Protein AF-A0A959E9L7-F1 (afdb_monomer_lite)

Radius of gyration: 17.48 Å; chains: 1; bounding box: 39×30×53 Å

Secondary structure (DSSP, 8-state):
--HHHHHHHHT------TTS---EEEEEEETTEEEEEEEE-PPPP--SSHHHHHHHHHHH-HHHHHHHHSTTTS-TT-EEEEE---S-TT-----S-----EEE-

pLDDT: mean 82.42, std 17.78, range [35.0, 96.56]

Foldseek 3Di:
DCPVVVVVVVPPDDDDDPPDQDWDWDWDDDPNQIETETDDRDDDADDLDLVRRLVRCVVPPVVVVCVCDPPPNHHPRYKYWYADDASDPVPPDDPDSPRHYTNID

Sequence (105 aa):
MPTTYRHIQQQKTFSPPDHWLRIRTIDMHTGGEPLRVILDGFPPLRGNNVLEYRRYVREHYDHLRRALMHEPRGHADMYGCLLLPPNDADQKGGDGFTAAGCASF

Structure (mmCIF, N/CA/C/O backbone):
data_AF-A0A959E9L7-F1
#
_entry.id   AF-A0A959E9L7-F1
#
loop_
_atom_site.group_PDB
_atom_site.id
_atom_site.type_symbol
_atom_site.label_atom_id
_atom_site.label_alt_id
_atom_site.label_comp_id
_atom_site.label_asym_id
_atom_site.label_entity_id
_atom_site.label_seq_id
_atom_site.pdbx_PDB_ins_code
_atom_site.Cartn_x
_atom_site.Cartn_y
_atom_site.Cartn_z
_atom_site.occupancy
_atom_site.B_iso_or_equiv
_atom_site.auth_seq_id
_atom_site.auth_comp_id
_atom_site.auth_asym_id
_atom_site.auth_atom_id
_atom_site.pdbx_PDB_model_num
ATOM 1 N N . MET A 1 1 ? -17.169 -2.163 37.334 1.00 57.72 1 MET A N 1
ATOM 2 C CA . MET A 1 1 ? -17.244 -2.035 35.861 1.00 57.72 1 MET A CA 1
ATOM 3 C C . MET A 1 1 ? -16.050 -2.732 35.200 1.00 57.72 1 MET A C 1
ATOM 5 O O . MET A 1 1 ? -14.990 -2.121 35.165 1.00 57.72 1 MET A O 1
ATOM 9 N N . PRO A 1 2 ? -16.159 -3.997 34.732 1.00 55.66 2 PRO A N 1
ATOM 10 C CA . PRO A 1 2 ? -15.137 -4.521 33.812 1.00 55.66 2 PRO A CA 1
ATOM 11 C C . PRO A 1 2 ? -15.672 -5.458 32.702 1.00 55.66 2 PRO A C 1
ATOM 13 O O . PRO A 1 2 ? -14.958 -6.351 32.250 1.00 55.66 2 PRO A O 1
ATOM 16 N N . THR A 1 3 ? -16.924 -5.317 32.262 1.00 76.06 3 THR A N 1
ATOM 17 C CA . THR A 1 3 ? -17.522 -6.209 31.245 1.00 76.06 3 THR A CA 1
ATOM 18 C C . THR A 1 3 ? -17.137 -5.834 29.811 1.00 76.06 3 THR A C 1
ATOM 20 O O . THR A 1 3 ? -16.927 -6.723 28.988 1.00 76.06 3 THR A O 1
ATOM 23 N N . THR A 1 4 ? -16.968 -4.542 29.515 1.00 82.81 4 THR A N 1
ATOM 24 C CA . THR A 1 4 ? -16.662 -4.055 28.156 1.00 82.81 4 THR A CA 1
ATOM 25 C C . THR A 1 4 ? -15.235 -4.382 27.718 1.00 82.81 4 THR A C 1
ATOM 27 O O . THR A 1 4 ? -15.032 -4.877 26.616 1.00 82.81 4 THR A O 1
ATOM 30 N N . TYR A 1 5 ? -14.239 -4.179 28.590 1.00 82.38 5 TYR A N 1
ATOM 31 C CA . TYR A 1 5 ? -12.836 -4.467 28.263 1.00 82.38 5 TYR A CA 1
ATOM 32 C C . TYR A 1 5 ? -12.612 -5.952 27.938 1.00 82.38 5 TYR A C 1
ATOM 34 O O . TYR A 1 5 ? -11.950 -6.275 26.955 1.00 82.38 5 TYR A O 1
ATOM 42 N N . ARG A 1 6 ? -13.225 -6.859 28.715 1.00 81.62 6 ARG A N 1
ATOM 43 C CA . ARG A 1 6 ? -13.163 -8.306 28.455 1.00 81.62 6 ARG A CA 1
ATOM 44 C C . ARG A 1 6 ? -13.833 -8.686 27.134 1.00 81.62 6 ARG A C 1
ATOM 46 O O . ARG A 1 6 ? -13.263 -9.480 26.396 1.00 81.62 6 ARG A O 1
ATOM 53 N N . HIS A 1 7 ? -14.975 -8.082 26.805 1.00 80.00 7 HIS A N 1
ATOM 54 C CA . HIS A 1 7 ? -15.629 -8.288 25.510 1.00 80.00 7 HIS A CA 1
ATOM 55 C C . HIS A 1 7 ? -14.751 -7.844 24.335 1.00 80.00 7 HIS A C 1
ATOM 57 O O . HIS A 1 7 ? -14.568 -8.612 23.396 1.00 80.00 7 HIS A O 1
ATOM 63 N N . ILE A 1 8 ? -14.139 -6.657 24.415 1.00 84.06 8 ILE A N 1
ATOM 64 C CA . ILE A 1 8 ? -13.227 -6.162 23.371 1.00 84.06 8 ILE A CA 1
ATOM 65 C C . ILE A 1 8 ? -12.042 -7.115 23.202 1.00 84.06 8 ILE A C 1
ATOM 67 O O . ILE A 1 8 ? -11.662 -7.432 22.080 1.00 84.06 8 ILE A O 1
ATOM 71 N N . GLN A 1 9 ? -11.466 -7.606 24.306 1.00 79.69 9 GLN A N 1
ATOM 72 C CA . GLN A 1 9 ? -10.365 -8.567 24.247 1.00 79.69 9 GLN A CA 1
ATOM 73 C C . GLN A 1 9 ? -10.766 -9.902 23.606 1.00 79.69 9 GLN A C 1
ATOM 75 O O . GLN A 1 9 ? -9.975 -10.452 22.844 1.00 79.69 9 GLN A O 1
ATOM 80 N N . GLN A 1 10 ? -11.975 -10.398 23.879 1.00 79.06 10 GLN A N 1
ATOM 81 C CA . GLN A 1 10 ? -12.509 -11.629 23.282 1.00 79.06 10 GLN A CA 1
ATOM 82 C C . GLN A 1 10 ? -12.849 -11.465 21.793 1.00 79.06 10 GLN A C 1
ATOM 84 O O . GLN A 1 10 ? -12.780 -12.430 21.041 1.00 79.06 10 GLN A O 1
ATOM 89 N N . GLN A 1 11 ? -13.161 -10.245 21.353 1.00 77.19 11 GLN A N 1
ATOM 90 C CA . GLN A 1 11 ? -13.504 -9.917 19.965 1.00 77.19 11 GLN A CA 1
ATOM 91 C C . GLN A 1 11 ? -12.301 -9.473 19.114 1.00 77.19 11 GLN A C 1
ATOM 93 O O . GLN A 1 11 ? -12.481 -9.027 17.983 1.00 77.19 11 GLN A O 1
ATOM 98 N N . LYS A 1 12 ? -11.064 -9.600 19.617 1.00 76.88 12 LYS A N 1
ATOM 99 C CA . LYS A 1 12 ? -9.850 -9.212 18.872 1.00 76.88 12 LYS A CA 1
ATOM 100 C C . LYS A 1 12 ? -9.614 -10.036 17.607 1.00 76.88 12 LYS A C 1
ATOM 102 O O . LYS A 1 12 ? -8.928 -9.571 16.702 1.00 76.88 12 LYS A O 1
ATOM 107 N N . THR A 1 13 ? -10.151 -11.250 17.546 1.00 78.19 13 THR A N 1
ATOM 108 C CA . THR A 1 13 ? -9.926 -12.163 16.426 1.00 78.19 13 THR A CA 1
ATOM 109 C C . THR A 1 13 ? -11.136 -12.140 15.501 1.00 78.19 13 THR A C 1
ATOM 111 O O . THR A 1 13 ? -12.104 -12.868 15.698 1.00 78.19 13 THR A O 1
ATOM 114 N N . PHE A 1 14 ? -11.079 -11.280 14.486 1.00 84.50 14 PHE A N 1
ATOM 115 C CA . PHE A 1 14 ? -12.028 -11.279 13.378 1.00 84.50 14 PHE A CA 1
ATOM 116 C C . PHE A 1 14 ? -11.469 -12.118 12.227 1.00 84.50 14 PHE A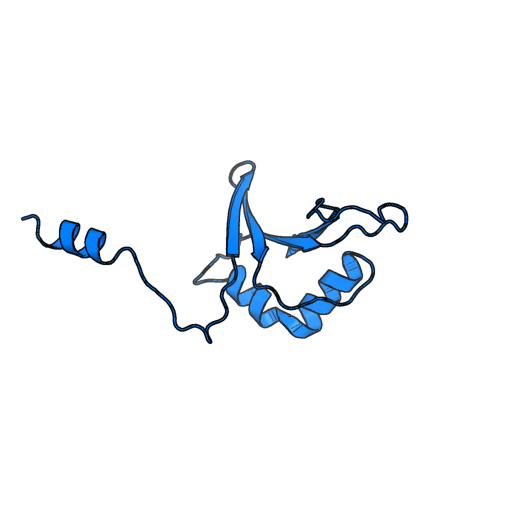 C 1
ATOM 118 O O . PHE A 1 14 ? -10.364 -11.858 11.750 1.00 84.50 14 PHE A O 1
ATOM 125 N N . SER A 1 15 ? -12.234 -13.111 11.774 1.00 88.25 15 SER A N 1
ATOM 126 C CA . SER A 1 15 ? -11.917 -13.866 10.562 1.00 88.25 15 SER A CA 1
ATOM 127 C C . SER A 1 15 ? -12.780 -13.339 9.415 1.00 88.25 15 SER A C 1
ATOM 129 O O . SER A 1 15 ? -13.985 -13.606 9.411 1.00 88.25 15 SER A O 1
ATOM 131 N N . PRO A 1 16 ? -12.217 -12.581 8.457 1.00 90.19 16 PRO A N 1
ATOM 132 C CA . PRO A 1 16 ? -12.974 -12.147 7.292 1.00 90.19 16 PRO A CA 1
ATOM 133 C C . PRO A 1 16 ? -13.337 -13.350 6.403 1.00 90.19 16 PRO A C 1
ATOM 135 O O . PRO A 1 16 ? -12.607 -14.344 6.400 1.00 90.19 16 PRO A O 1
ATOM 138 N N . PRO A 1 17 ? -14.423 -13.266 5.615 1.00 95.44 17 PRO A N 1
ATOM 139 C CA . PRO A 1 17 ? -14.726 -14.257 4.587 1.00 95.44 17 PRO A CA 1
ATOM 140 C C . PRO A 1 17 ? -13.581 -14.409 3.575 1.00 95.44 17 PRO A C 1
ATOM 142 O O . PRO A 1 17 ? -12.963 -13.421 3.180 1.00 95.44 17 PRO A O 1
ATOM 145 N N . ASP A 1 18 ? -13.347 -15.627 3.082 1.00 93.00 18 ASP A N 1
ATOM 146 C CA . ASP A 1 18 ? -12.203 -15.915 2.198 1.00 93.00 18 ASP A CA 1
ATOM 147 C C . ASP A 1 18 ? -12.249 -15.199 0.844 1.00 93.00 18 ASP A C 1
ATOM 149 O O . ASP A 1 18 ? -11.206 -14.946 0.245 1.00 93.00 18 ASP A O 1
ATOM 153 N N . HIS A 1 19 ? -13.443 -14.835 0.374 1.00 94.25 19 HIS A N 1
ATOM 154 C CA . HIS A 1 19 ? -13.634 -14.124 -0.891 1.00 94.25 19 HIS A CA 1
ATOM 155 C C . HIS A 1 19 ? -13.322 -12.619 -0.800 1.00 94.25 19 HIS A C 1
ATOM 157 O O . HIS A 1 19 ? -13.414 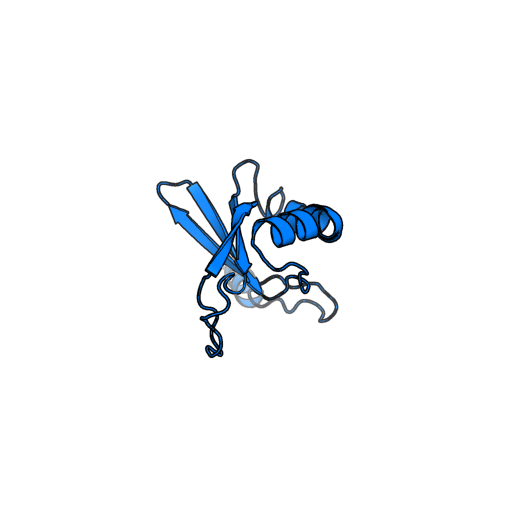-11.914 -1.805 1.00 94.25 19 HIS A O 1
ATOM 163 N N . TRP A 1 20 ? -12.995 -12.096 0.387 1.00 95.31 20 TRP A N 1
ATOM 164 C CA . TRP A 1 20 ? -12.597 -10.699 0.543 1.00 95.31 20 TRP A CA 1
ATOM 165 C C . TRP A 1 20 ? -11.145 -10.497 0.129 1.00 95.31 20 TRP A C 1
ATOM 167 O O . TRP A 1 20 ? -10.252 -11.253 0.514 1.00 95.31 20 TRP A O 1
ATOM 177 N N . LEU A 1 21 ? -10.898 -9.407 -0.598 1.00 94.62 21 LEU A N 1
ATOM 178 C CA . LEU A 1 21 ? -9.540 -8.989 -0.907 1.00 94.62 21 LEU A CA 1
ATOM 179 C C . LEU A 1 21 ? -8.804 -8.622 0.388 1.00 94.62 21 LEU A C 1
ATOM 181 O O . LEU A 1 21 ? -9.231 -7.737 1.133 1.00 94.62 21 LEU A O 1
ATOM 185 N N . ARG A 1 22 ? -7.677 -9.291 0.635 1.00 94.81 22 ARG A N 1
ATOM 186 C CA . ARG A 1 22 ? -6.806 -9.053 1.788 1.00 94.81 22 ARG A CA 1
ATOM 187 C C . ARG A 1 22 ? -5.469 -8.534 1.294 1.00 94.81 22 ARG A C 1
ATOM 189 O O . ARG A 1 22 ? -4.714 -9.292 0.704 1.00 94.81 22 ARG A O 1
ATOM 196 N N . ILE A 1 23 ? -5.186 -7.262 1.557 1.00 95.62 23 ILE A N 1
ATOM 197 C CA . ILE A 1 23 ? -3.883 -6.655 1.275 1.00 95.62 23 ILE A CA 1
ATOM 198 C C . ILE A 1 23 ? -3.119 -6.562 2.589 1.00 95.62 23 ILE A C 1
ATOM 200 O O . ILE A 1 23 ? -3.603 -5.966 3.552 1.00 95.62 23 ILE A O 1
ATOM 204 N N . ARG A 1 24 ? -1.936 -7.173 2.634 1.00 95.31 24 ARG A N 1
ATOM 205 C CA . ARG A 1 24 ? -1.048 -7.126 3.797 1.00 95.31 24 ARG A CA 1
ATOM 206 C C . ARG A 1 24 ? -0.065 -5.981 3.640 1.00 95.31 24 ARG A C 1
ATOM 208 O O . ARG A 1 24 ? 0.609 -5.890 2.614 1.00 95.31 24 ARG A O 1
ATOM 215 N N . THR A 1 25 ? 0.065 -5.160 4.675 1.00 96.25 25 THR A N 1
ATOM 216 C CA . THR A 1 25 ? 0.999 -4.035 4.682 1.00 96.25 25 THR A CA 1
ATOM 217 C C . THR A 1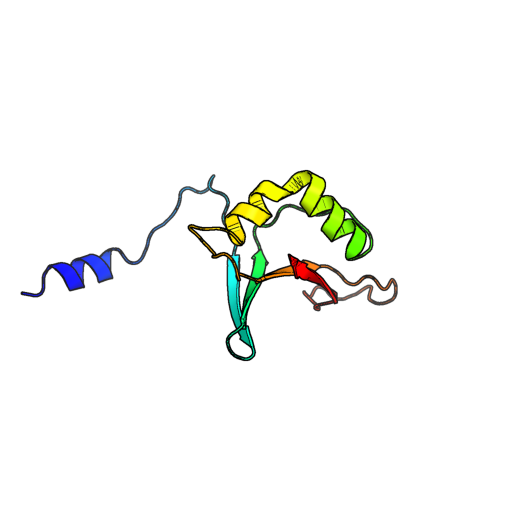 25 ? 1.810 -3.971 5.970 1.00 96.25 25 THR A C 1
ATOM 219 O O . THR A 1 25 ? 1.407 -4.516 6.999 1.00 96.25 25 THR A O 1
ATOM 222 N N . ILE A 1 26 ? 2.963 -3.310 5.897 1.00 96.25 26 ILE A N 1
ATOM 223 C CA . ILE A 1 26 ? 3.701 -2.798 7.053 1.00 96.25 26 ILE A CA 1
ATOM 224 C C . ILE A 1 26 ? 3.705 -1.280 6.933 1.00 96.25 26 ILE A C 1
ATOM 226 O O . ILE A 1 26 ? 4.174 -0.746 5.930 1.00 96.25 26 ILE A O 1
ATOM 230 N N . ASP A 1 27 ? 3.209 -0.604 7.961 1.00 95.31 27 ASP A N 1
ATOM 231 C CA . ASP A 1 27 ? 3.246 0.851 8.043 1.00 95.31 27 ASP A CA 1
ATOM 232 C C . ASP A 1 27 ? 4.448 1.270 8.900 1.00 95.31 27 ASP A C 1
ATOM 234 O O . ASP A 1 27 ? 4.707 0.700 9.962 1.00 95.31 27 ASP A O 1
ATOM 238 N N . MET A 1 28 ? 5.197 2.256 8.422 1.00 94.69 28 MET A N 1
ATOM 239 C CA . MET A 1 28 ? 6.346 2.847 9.103 1.00 94.69 28 MET A CA 1
ATOM 240 C C . MET A 1 28 ? 6.346 4.361 8.900 1.00 94.69 28 MET A C 1
ATOM 242 O O . MET A 1 28 ? 5.521 4.884 8.157 1.00 94.69 28 MET A O 1
ATOM 246 N N . HIS A 1 29 ? 7.267 5.075 9.542 1.00 95.50 29 HIS A N 1
ATOM 247 C CA . HIS A 1 29 ? 7.459 6.495 9.277 1.00 95.50 29 HIS A CA 1
ATOM 248 C C . HIS A 1 29 ? 8.941 6.850 9.219 1.00 95.50 29 HIS A C 1
ATOM 250 O O . HIS A 1 29 ? 9.769 6.220 9.877 1.00 95.50 29 HIS A O 1
ATOM 256 N N . THR A 1 30 ? 9.270 7.887 8.454 1.00 91.44 30 THR A N 1
ATOM 257 C CA . THR A 1 30 ? 10.606 8.496 8.444 1.00 91.44 30 THR A CA 1
ATOM 258 C C . THR A 1 30 ? 10.444 9.985 8.700 1.00 91.44 30 THR A C 1
ATOM 260 O O . THR A 1 30 ? 9.794 10.677 7.930 1.00 91.44 30 THR A O 1
ATOM 263 N N . GLY A 1 31 ? 10.953 10.487 9.826 1.00 94.31 31 GLY A N 1
ATOM 264 C CA . GLY A 1 31 ? 10.795 11.906 10.185 1.00 94.31 31 GLY A CA 1
ATOM 265 C C . GLY A 1 31 ? 9.357 12.348 10.499 1.00 94.31 31 GLY A C 1
ATOM 266 O O . GLY A 1 31 ? 9.119 13.537 10.643 1.00 94.31 31 GLY A O 1
ATOM 267 N N . GLY A 1 32 ? 8.414 11.409 10.623 1.00 93.06 32 GLY A N 1
ATOM 268 C CA . GLY A 1 32 ? 6.988 11.693 10.841 1.00 93.06 32 GLY A CA 1
ATOM 269 C C . GLY A 1 32 ? 6.141 11.467 9.589 1.00 93.06 32 GLY A C 1
ATOM 270 O O . GLY A 1 32 ? 4.940 11.259 9.712 1.00 93.06 32 GLY A O 1
ATOM 271 N N . GLU A 1 33 ? 6.779 11.385 8.419 1.00 92.56 33 GLU A N 1
ATOM 272 C CA . GLU A 1 33 ? 6.115 11.052 7.160 1.00 92.56 33 GLU A CA 1
ATOM 273 C C . GLU A 1 33 ? 5.763 9.560 7.117 1.00 92.56 33 GLU A C 1
ATOM 275 O O . GLU A 1 33 ? 6.667 8.727 7.282 1.00 92.56 33 GLU A O 1
ATOM 280 N N . PRO A 1 34 ? 4.485 9.193 6.919 1.00 95.19 34 PRO A N 1
ATOM 281 C CA . PRO A 1 34 ? 4.047 7.806 6.907 1.00 95.19 34 PRO A CA 1
ATOM 282 C C . PRO A 1 34 ? 4.411 7.113 5.592 1.00 95.19 34 PRO A C 1
ATOM 284 O O . PRO A 1 34 ? 4.318 7.684 4.510 1.00 95.19 34 PRO A O 1
ATOM 287 N N . LEU A 1 35 ? 4.760 5.834 5.681 1.00 94.81 35 LEU A N 1
ATOM 288 C CA . LEU A 1 35 ? 5.033 4.956 4.553 1.00 94.81 35 LEU A CA 1
ATOM 289 C C . LEU A 1 35 ? 4.352 3.608 4.775 1.00 94.81 35 LEU A C 1
ATOM 291 O O . LEU A 1 35 ? 4.688 2.874 5.704 1.00 94.81 35 LEU A O 1
ATOM 295 N N . ARG A 1 36 ? 3.442 3.253 3.875 1.00 95.56 36 ARG A N 1
ATOM 296 C CA . ARG A 1 36 ? 2.765 1.959 3.826 1.00 95.56 36 ARG A CA 1
ATOM 297 C C . ARG A 1 36 ? 3.418 1.058 2.787 1.00 95.56 36 ARG A C 1
ATOM 299 O O . ARG A 1 36 ? 3.253 1.262 1.585 1.00 95.56 36 ARG A O 1
ATOM 306 N N . VAL A 1 37 ? 4.126 0.031 3.241 1.00 95.31 37 VAL A N 1
ATOM 307 C CA . VAL A 1 37 ? 4.758 -0.979 2.383 1.00 95.31 37 VAL A CA 1
ATOM 308 C C . VAL A 1 37 ? 3.793 -2.136 2.155 1.00 95.31 37 VAL A C 1
ATOM 310 O O . VAL A 1 37 ? 3.383 -2.806 3.100 1.00 95.31 37 VAL A O 1
ATOM 313 N N . ILE A 1 38 ? 3.431 -2.382 0.899 1.00 94.19 38 ILE A N 1
ATOM 314 C CA . ILE A 1 38 ? 2.528 -3.458 0.486 1.00 94.19 38 ILE A CA 1
ATOM 315 C C . ILE A 1 38 ? 3.341 -4.737 0.293 1.00 94.19 38 ILE A C 1
ATOM 317 O O . ILE A 1 38 ? 4.239 -4.787 -0.547 1.00 94.19 38 ILE A O 1
ATOM 321 N N . LEU A 1 39 ? 3.013 -5.765 1.076 1.00 91.69 39 LEU A N 1
ATOM 322 C CA . LEU A 1 39 ? 3.726 -7.041 1.086 1.00 91.69 39 LEU A CA 1
ATOM 323 C C . LEU A 1 39 ? 3.063 -8.104 0.212 1.00 91.69 39 LEU A C 1
ATOM 325 O O . LEU A 1 39 ? 3.756 -8.886 -0.427 1.00 91.69 39 LEU A O 1
ATOM 329 N N . ASP A 1 40 ? 1.732 -8.180 0.255 1.00 91.69 40 ASP A N 1
ATOM 330 C CA . ASP A 1 40 ? 0.963 -9.256 -0.374 1.00 91.69 40 ASP A CA 1
ATOM 331 C C . ASP A 1 40 ? -0.493 -8.825 -0.617 1.00 91.69 40 ASP A C 1
ATOM 333 O O . ASP A 1 40 ? -0.977 -7.856 -0.019 1.00 91.69 40 ASP A O 1
ATOM 337 N N . GLY A 1 41 ? -1.195 -9.552 -1.486 1.00 92.56 41 GLY A N 1
ATOM 338 C CA . GLY A 1 41 ? -2.599 -9.337 -1.829 1.00 92.56 41 GLY A CA 1
ATOM 339 C C . GLY A 1 41 ? -2.835 -8.340 -2.959 1.00 92.56 41 GLY A C 1
ATOM 340 O O . GLY A 1 41 ? -3.982 -8.111 -3.343 1.00 92.56 41 GLY A O 1
ATOM 341 N N . PHE A 1 42 ? -1.774 -7.744 -3.507 1.00 92.62 42 PHE A N 1
ATOM 342 C CA . PHE A 1 42 ? -1.880 -6.918 -4.704 1.00 92.62 42 PHE A CA 1
ATOM 343 C C . PHE A 1 42 ? -1.939 -7.814 -5.956 1.00 92.62 42 PHE A C 1
ATOM 345 O O . PHE A 1 42 ? -1.191 -8.791 -6.030 1.00 92.62 42 PHE A O 1
ATOM 352 N N . PRO A 1 43 ? -2.800 -7.521 -6.948 1.00 92.12 43 PRO A N 1
ATOM 353 C CA . PRO A 1 43 ? -2.868 -8.318 -8.168 1.00 92.12 43 PRO A CA 1
ATOM 354 C C . PRO A 1 43 ? -1.540 -8.344 -8.945 1.00 92.12 43 PRO A C 1
ATOM 356 O O . PRO A 1 43 ? -0.784 -7.369 -8.888 1.00 92.12 43 PRO A O 1
ATOM 359 N N . PRO A 1 44 ? -1.280 -9.399 -9.743 1.00 89.38 44 PRO A N 1
ATOM 360 C CA . PRO A 1 44 ? -0.096 -9.469 -10.589 1.00 89.38 44 PRO A CA 1
ATOM 361 C C . PRO A 1 44 ? 0.014 -8.262 -11.523 1.00 89.38 44 PRO A C 1
ATOM 363 O O . PRO A 1 44 ? -0.952 -7.873 -12.195 1.00 89.38 44 PRO A O 1
ATOM 366 N N . LEU A 1 45 ? 1.211 -7.687 -11.579 1.00 88.19 45 LEU A N 1
ATOM 367 C CA . LEU A 1 45 ? 1.509 -6.528 -12.407 1.00 88.19 45 LEU A CA 1
ATOM 368 C C . LEU A 1 45 ? 2.241 -6.922 -13.683 1.00 88.19 45 LEU A C 1
ATOM 370 O O . LEU A 1 45 ? 2.972 -7.910 -13.723 1.00 88.19 45 LEU A O 1
ATOM 374 N N . ARG A 1 46 ? 2.056 -6.116 -14.729 1.00 87.88 46 ARG A N 1
ATOM 375 C CA . ARG A 1 46 ? 2.754 -6.260 -16.008 1.00 87.88 46 ARG A CA 1
ATOM 376 C C . ARG A 1 46 ? 3.663 -5.060 -16.231 1.00 87.88 46 ARG A C 1
ATOM 378 O O . ARG A 1 46 ? 3.264 -3.928 -15.970 1.00 87.88 46 ARG A O 1
ATOM 385 N N . GLY A 1 47 ? 4.867 -5.334 -16.710 1.00 85.06 47 GLY A N 1
ATOM 386 C CA . GLY A 1 47 ? 5.912 -4.346 -16.941 1.00 85.06 47 GLY A CA 1
ATOM 387 C C . GLY A 1 47 ? 7.289 -4.973 -16.766 1.00 85.06 47 GLY A C 1
ATOM 388 O O . GLY A 1 47 ? 7.407 -6.054 -16.192 1.00 85.06 47 GLY A O 1
ATOM 389 N N . ASN A 1 48 ? 8.306 -4.291 -17.273 1.00 84.44 48 ASN A N 1
ATOM 390 C CA . ASN A 1 48 ? 9.715 -4.672 -17.163 1.00 84.44 48 ASN A CA 1
ATOM 391 C C . ASN A 1 48 ? 10.514 -3.676 -16.316 1.00 84.44 48 ASN A C 1
ATOM 393 O O . ASN A 1 48 ? 11.700 -3.868 -16.071 1.00 84.44 48 ASN A O 1
ATOM 397 N N . ASN A 1 49 ? 9.882 -2.572 -15.917 1.00 84.06 49 ASN A N 1
ATOM 398 C CA . ASN A 1 49 ? 10.491 -1.562 -15.073 1.00 84.06 49 ASN A CA 1
ATOM 399 C C . ASN A 1 49 ? 9.454 -0.871 -14.181 1.00 84.06 49 ASN A C 1
ATOM 401 O O . ASN A 1 49 ? 8.249 -0.896 -14.440 1.00 84.06 49 ASN A O 1
ATOM 405 N N . VAL A 1 50 ? 9.943 -0.193 -13.141 1.00 85.19 50 VAL A N 1
ATOM 406 C CA . VAL A 1 50 ? 9.125 0.557 -12.173 1.00 85.19 50 VAL A CA 1
ATOM 407 C C . VAL A 1 50 ? 8.139 1.527 -12.837 1.00 85.19 50 VAL A C 1
ATOM 409 O O . VAL A 1 50 ? 7.010 1.648 -12.367 1.00 85.19 50 VAL A O 1
ATOM 412 N N . LEU A 1 51 ? 8.515 2.217 -13.921 1.00 87.00 51 LEU A N 1
ATOM 413 C CA . LEU A 1 51 ? 7.618 3.172 -14.586 1.00 87.00 51 LEU A CA 1
ATOM 414 C C . LEU A 1 51 ? 6.445 2.464 -15.275 1.00 87.00 51 LEU A C 1
ATOM 416 O O . LEU A 1 51 ? 5.305 2.915 -15.146 1.00 87.00 51 LEU A O 1
ATOM 420 N N . GLU A 1 52 ? 6.704 1.339 -15.945 1.00 89.06 52 GLU A N 1
ATOM 421 C CA . GLU A 1 52 ? 5.666 0.497 -16.549 1.00 89.06 52 GLU A CA 1
ATOM 422 C C . GLU A 1 52 ? 4.721 -0.068 -15.490 1.00 89.06 52 GLU A C 1
ATOM 424 O O . GLU A 1 52 ? 3.506 0.041 -15.640 1.00 89.06 52 GLU A O 1
ATOM 429 N N . TYR A 1 53 ? 5.255 -0.566 -14.372 1.00 88.75 53 TYR A N 1
ATOM 430 C CA . TYR A 1 53 ? 4.433 -1.042 -13.260 1.00 88.75 53 TYR A CA 1
ATOM 431 C C . TYR A 1 53 ? 3.566 0.070 -12.657 1.00 88.75 53 TYR A C 1
ATOM 433 O O . TYR A 1 53 ? 2.370 -0.130 -12.437 1.00 88.75 53 TYR A O 1
ATOM 441 N N . ARG A 1 54 ? 4.127 1.269 -12.440 1.00 89.56 54 ARG A N 1
ATOM 442 C CA . ARG A 1 54 ? 3.370 2.435 -11.945 1.00 89.56 54 ARG A CA 1
ATOM 443 C C . ARG A 1 54 ? 2.238 2.814 -12.893 1.00 89.56 54 ARG A C 1
ATOM 445 O O . ARG A 1 54 ? 1.128 3.097 -12.437 1.00 89.56 54 ARG A O 1
ATOM 452 N N . ARG A 1 55 ? 2.507 2.807 -14.200 1.00 91.25 55 ARG A N 1
ATOM 453 C CA . ARG A 1 55 ? 1.502 3.077 -15.231 1.00 91.25 55 ARG A CA 1
ATOM 454 C C . ARG A 1 55 ? 0.411 2.007 -15.230 1.00 91.25 55 ARG A C 1
ATOM 456 O O . ARG A 1 55 ? -0.762 2.358 -15.170 1.00 91.25 55 ARG A O 1
ATOM 463 N N . TYR A 1 56 ? 0.791 0.732 -15.192 1.00 92.62 56 TYR A N 1
ATOM 464 C CA . TYR A 1 56 ? -0.140 -0.395 -15.164 1.00 92.62 56 TYR A CA 1
ATOM 465 C C . TYR A 1 56 ? -1.062 -0.346 -13.938 1.00 92.62 56 TYR A C 1
ATOM 467 O O . TYR A 1 56 ? -2.274 -0.520 -14.059 1.00 92.62 56 TYR A O 1
ATOM 475 N N . VAL A 1 57 ? -0.525 -0.025 -12.755 1.00 93.31 57 VAL A N 1
ATOM 476 C CA . VAL A 1 57 ? -1.349 0.161 -11.550 1.00 93.31 57 VAL A CA 1
ATOM 477 C C . VAL A 1 57 ? -2.327 1.319 -11.717 1.00 93.31 57 VAL A C 1
ATOM 479 O O . VAL A 1 57 ? -3.496 1.167 -11.378 1.00 93.31 57 VAL A O 1
ATOM 482 N N . ARG A 1 58 ? -1.890 2.457 -12.264 1.00 91.62 58 ARG A N 1
ATOM 483 C CA . ARG A 1 58 ? -2.779 3.603 -12.501 1.00 91.62 58 ARG A CA 1
ATOM 484 C C . ARG A 1 58 ? -3.889 3.283 -13.509 1.00 91.62 58 ARG A C 1
ATOM 486 O O . ARG A 1 58 ? -5.010 3.740 -13.332 1.00 91.62 58 ARG A O 1
ATOM 493 N N . GLU A 1 59 ? -3.591 2.518 -14.551 1.00 95.75 59 GLU A N 1
ATOM 494 C CA . GLU A 1 59 ? -4.559 2.200 -15.607 1.00 95.75 59 GLU A CA 1
ATOM 495 C C . GLU A 1 59 ? -5.548 1.097 -15.189 1.00 95.75 59 GLU A C 1
ATOM 497 O O . GLU A 1 59 ? -6.725 1.173 -15.536 1.00 95.75 59 GLU A O 1
ATOM 502 N N . HIS A 1 60 ? -5.110 0.104 -14.405 1.00 96.00 60 HIS A N 1
ATOM 503 C CA . HIS A 1 60 ? -5.916 -1.091 -14.106 1.00 96.00 60 HIS A CA 1
ATOM 504 C C . HIS A 1 60 ? -6.348 -1.231 -12.640 1.00 96.00 60 HIS A C 1
ATOM 506 O O . HIS A 1 60 ? -7.404 -1.798 -12.354 1.00 96.00 60 HIS A O 1
ATOM 512 N N . TYR A 1 61 ? -5.565 -0.708 -11.695 1.00 95.56 61 TYR A N 1
ATOM 513 C CA . TYR A 1 61 ? -5.744 -0.939 -10.255 1.00 95.56 61 TYR A CA 1
ATOM 514 C C . TYR A 1 61 ? -5.773 0.350 -9.426 1.00 95.56 61 TYR A C 1
ATOM 516 O O . TYR A 1 61 ? -5.537 0.325 -8.216 1.00 95.56 61 TYR A O 1
ATOM 524 N N . ASP A 1 62 ? -6.121 1.486 -10.035 1.00 94.75 62 ASP A N 1
ATOM 525 C CA . ASP A 1 62 ? -6.192 2.765 -9.320 1.00 94.75 62 ASP A CA 1
ATOM 526 C C . ASP A 1 62 ? -7.219 2.744 -8.176 1.00 94.75 62 ASP A C 1
ATOM 528 O O . ASP A 1 62 ? -7.040 3.409 -7.160 1.00 94.75 62 ASP A O 1
ATOM 532 N N . HIS A 1 63 ? -8.262 1.919 -8.282 1.00 95.88 63 HIS A N 1
ATOM 533 C CA . HIS A 1 63 ? -9.209 1.702 -7.189 1.00 95.88 63 HIS A CA 1
ATOM 534 C C . HIS A 1 63 ? -8.542 1.105 -5.935 1.00 95.88 63 HIS A C 1
ATOM 536 O O . HIS A 1 63 ? -8.886 1.510 -4.826 1.00 95.88 63 HIS A O 1
ATOM 542 N N . LEU A 1 64 ? -7.561 0.205 -6.089 1.00 95.44 64 LEU A N 1
ATOM 543 C CA . LEU A 1 64 ? -6.795 -0.343 -4.964 1.00 95.44 64 LEU A CA 1
ATOM 544 C C . LEU A 1 64 ? -5.841 0.698 -4.390 1.00 95.44 64 LEU A C 1
ATOM 546 O O . LEU A 1 64 ? -5.773 0.855 -3.174 1.00 95.44 64 LEU A O 1
ATOM 550 N N . ARG A 1 65 ? -5.162 1.459 -5.258 1.00 94.38 65 ARG A N 1
ATOM 551 C CA . ARG A 1 65 ? -4.311 2.579 -4.837 1.00 94.38 65 ARG A CA 1
ATOM 552 C C . ARG A 1 65 ? -5.108 3.568 -3.983 1.00 94.38 65 ARG A C 1
ATOM 554 O O . ARG A 1 65 ? -4.714 3.866 -2.861 1.00 94.38 65 ARG A O 1
ATOM 561 N N . ARG A 1 66 ? -6.271 4.015 -4.468 1.00 94.50 66 ARG A N 1
ATOM 562 C CA . ARG A 1 66 ? -7.170 4.913 -3.726 1.00 94.50 66 ARG A CA 1
ATOM 563 C C . ARG A 1 66 ? -7.652 4.294 -2.418 1.00 94.50 66 ARG A C 1
ATOM 565 O O . ARG A 1 66 ? -7.617 4.969 -1.401 1.00 94.50 66 ARG A O 1
ATOM 572 N N . ALA A 1 67 ? -8.046 3.021 -2.420 1.00 96.12 67 ALA A N 1
ATOM 573 C CA . ALA A 1 67 ? -8.515 2.343 -1.211 1.00 96.12 67 ALA A CA 1
ATOM 574 C C . ALA A 1 67 ? -7.436 2.191 -0.125 1.00 96.12 67 ALA A C 1
ATOM 576 O O . ALA A 1 67 ? -7.788 2.067 1.049 1.00 96.12 67 ALA A O 1
ATOM 577 N N . LEU A 1 68 ? -6.154 2.163 -0.507 1.00 95.12 68 LEU A N 1
ATOM 578 C CA . LEU A 1 68 ? -5.018 2.070 0.412 1.00 95.12 68 LEU A CA 1
ATOM 579 C C . LEU A 1 68 ? -4.518 3.437 0.889 1.00 95.12 68 LEU A C 1
ATOM 581 O O . LEU A 1 68 ? -4.040 3.523 2.020 1.00 95.12 68 LEU A O 1
ATOM 585 N N . MET A 1 69 ? -4.594 4.464 0.037 1.00 94.94 69 MET A N 1
ATOM 586 C CA . MET A 1 69 ? -4.049 5.800 0.311 1.00 94.94 69 MET A CA 1
ATOM 587 C C . MET A 1 69 ? -5.084 6.748 0.915 1.00 94.94 69 MET A C 1
ATOM 589 O O . MET A 1 69 ? -4.771 7.493 1.833 1.00 94.94 69 MET A O 1
ATOM 593 N N . HIS A 1 70 ? -6.324 6.727 0.432 1.00 96.00 70 HIS A N 1
ATOM 594 C CA . HIS A 1 70 ? -7.359 7.635 0.911 1.00 96.00 70 HIS A CA 1
ATOM 595 C C . HIS A 1 70 ? -8.069 7.103 2.155 1.00 96.00 70 HIS A C 1
ATOM 597 O O . HIS A 1 70 ? -8.005 5.920 2.513 1.00 96.00 70 HIS A O 1
ATOM 603 N N . GLU A 1 71 ? -8.790 8.005 2.807 1.00 96.44 71 GLU A N 1
ATOM 604 C CA . GLU A 1 71 ? -9.733 7.645 3.855 1.00 96.44 71 GLU A CA 1
ATOM 605 C C . GLU A 1 71 ? -10.742 6.599 3.338 1.00 96.44 71 GLU A C 1
ATOM 607 O O . GLU A 1 71 ? -11.131 6.626 2.165 1.00 96.44 71 GLU A O 1
ATOM 612 N N . PRO A 1 72 ? -11.160 5.636 4.181 1.00 96.56 72 PRO A N 1
ATOM 613 C CA . PRO A 1 72 ? -10.940 5.559 5.632 1.00 96.56 72 PRO A CA 1
ATOM 614 C C . PRO A 1 72 ? -9.678 4.786 6.066 1.00 96.56 72 PRO A C 1
ATOM 616 O O . PRO A 1 72 ? -9.464 4.607 7.261 1.00 96.56 72 PRO A O 1
ATOM 619 N N . ARG A 1 73 ? -8.876 4.250 5.133 1.00 95.94 73 ARG A N 1
ATOM 620 C CA . ARG A 1 73 ? -7.714 3.393 5.471 1.00 95.94 73 ARG A CA 1
ATOM 621 C C . ARG A 1 73 ? -6.380 4.133 5.469 1.00 95.94 73 ARG A C 1
ATOM 623 O O . ARG A 1 73 ? -5.421 3.641 6.066 1.00 95.94 73 ARG A O 1
ATOM 630 N N . GLY A 1 74 ? -6.301 5.251 4.762 1.00 94.69 74 GLY A N 1
ATOM 631 C CA . GLY A 1 74 ? -5.196 6.200 4.810 1.00 94.69 74 GLY A CA 1
ATOM 632 C C . GLY A 1 74 ? -5.708 7.606 5.106 1.00 94.69 74 GLY A C 1
ATOM 633 O O . GLY A 1 74 ? -6.717 7.764 5.791 1.00 94.69 74 GLY A O 1
ATOM 634 N N . HIS A 1 75 ? -5.006 8.610 4.598 1.00 95.06 75 HIS A N 1
ATOM 635 C CA . HIS A 1 75 ? -5.313 10.033 4.744 1.00 95.06 75 HIS A CA 1
ATOM 636 C C . HIS A 1 75 ? -4.633 10.815 3.610 1.00 95.06 75 HIS A C 1
ATOM 638 O O . HIS A 1 75 ? -3.926 10.228 2.790 1.00 95.06 75 HIS A O 1
ATOM 644 N N . ALA A 1 76 ? -4.857 12.130 3.539 1.00 92.38 76 ALA A N 1
ATOM 645 C CA . ALA A 1 76 ? -4.341 12.978 2.459 1.00 92.38 76 ALA A CA 1
ATOM 646 C C . ALA A 1 76 ? -2.819 12.848 2.237 1.00 92.38 76 ALA A C 1
ATOM 648 O O . ALA A 1 76 ? -2.382 12.825 1.090 1.00 92.38 76 ALA A O 1
ATOM 649 N N . ASP A 1 77 ? -2.055 12.678 3.318 1.00 92.12 77 ASP A N 1
ATOM 650 C CA . ASP A 1 77 ? -0.587 12.578 3.308 1.00 92.12 77 ASP A CA 1
ATOM 651 C C . ASP A 1 77 ? -0.063 11.130 3.409 1.00 92.12 77 ASP A C 1
ATOM 653 O O . ASP A 1 7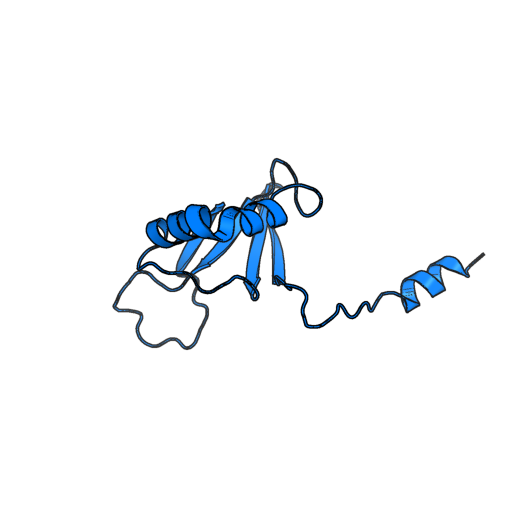7 ? 1.102 10.904 3.727 1.00 92.12 77 ASP A O 1
ATOM 657 N N . MET A 1 78 ? -0.911 10.118 3.191 1.00 92.25 78 MET A N 1
ATOM 658 C CA . MET A 1 78 ? -0.473 8.717 3.212 1.00 92.25 78 MET A CA 1
ATOM 659 C C . MET A 1 78 ? 0.395 8.409 1.989 1.00 92.25 78 MET A C 1
ATOM 661 O O . MET A 1 78 ? -0.033 8.631 0.857 1.00 92.25 78 MET A O 1
ATOM 665 N N . TYR A 1 79 ? 1.563 7.806 2.214 1.00 93.00 79 TYR A N 1
ATOM 666 C CA . TYR A 1 79 ? 2.464 7.379 1.147 1.00 93.00 79 TYR A CA 1
ATOM 667 C C . TYR A 1 79 ? 2.490 5.857 1.001 1.00 93.00 79 TYR A C 1
ATOM 669 O O . TYR A 1 79 ? 2.547 5.124 1.991 1.00 93.00 79 TYR A O 1
ATOM 677 N N . GLY A 1 80 ? 2.478 5.361 -0.237 1.00 92.56 80 GLY A N 1
ATOM 678 C CA . GLY A 1 80 ? 2.456 3.927 -0.531 1.00 92.56 80 GLY A CA 1
ATOM 679 C C . GLY A 1 80 ? 3.719 3.448 -1.228 1.00 92.56 80 GLY A C 1
ATOM 680 O O . GLY A 1 80 ? 4.225 4.120 -2.121 1.00 92.56 80 GLY A O 1
ATOM 681 N N . CYS A 1 81 ? 4.187 2.252 -0.876 1.00 93.25 81 CYS A N 1
ATOM 682 C CA . CYS A 1 81 ? 5.250 1.552 -1.586 1.00 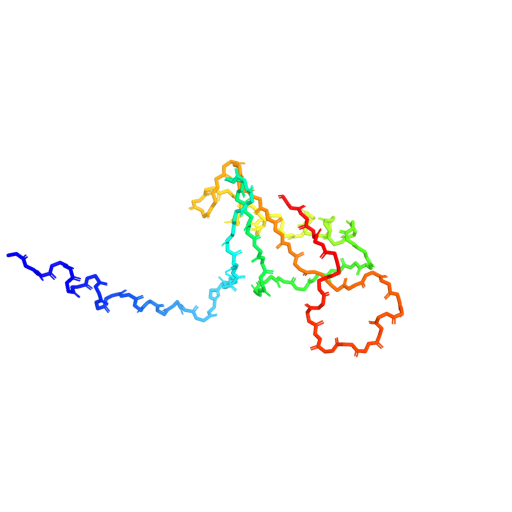93.25 81 CYS A CA 1
ATOM 683 C C . CYS A 1 81 ? 4.820 0.135 -1.951 1.00 93.25 81 CYS A C 1
ATOM 685 O O . CYS A 1 81 ? 4.507 -0.672 -1.076 1.00 93.25 81 CYS A O 1
ATOM 687 N N . LEU A 1 82 ? 4.842 -0.179 -3.245 1.00 91.00 82 LEU A N 1
ATOM 688 C CA . LEU A 1 82 ? 4.667 -1.543 -3.731 1.00 91.00 82 LEU A CA 1
ATOM 689 C C . LEU A 1 82 ? 6.019 -2.147 -4.100 1.00 91.00 82 LEU A C 1
ATOM 691 O O . LEU A 1 82 ? 6.761 -1.560 -4.891 1.00 91.00 82 LEU A O 1
ATOM 695 N N . LEU A 1 83 ? 6.308 -3.313 -3.521 1.00 88.25 83 LEU A N 1
ATOM 696 C CA . LEU A 1 83 ? 7.519 -4.079 -3.794 1.00 88.25 83 LEU A CA 1
ATOM 697 C C . LEU A 1 83 ? 7.431 -4.718 -5.183 1.00 88.25 83 LEU A C 1
ATOM 699 O O . LEU A 1 83 ? 6.436 -5.363 -5.515 1.00 88.25 83 LEU A O 1
ATOM 703 N N . LEU A 1 84 ? 8.473 -4.524 -5.987 1.00 85.12 84 LEU A N 1
ATOM 704 C CA . LEU A 1 84 ? 8.570 -5.016 -7.358 1.00 85.12 84 LEU A CA 1
ATOM 705 C C . LEU A 1 84 ? 9.842 -5.858 -7.537 1.00 85.12 84 LEU A C 1
ATOM 707 O O . LEU A 1 84 ? 10.778 -5.730 -6.741 1.00 85.12 84 LEU A O 1
ATOM 711 N N . PRO A 1 85 ? 9.869 -6.745 -8.548 1.00 81.12 85 PRO A N 1
ATOM 712 C CA . PRO A 1 85 ? 11.084 -7.458 -8.913 1.00 81.12 85 PRO A CA 1
ATOM 713 C C . PRO A 1 85 ? 12.131 -6.506 -9.521 1.00 81.12 85 PRO A C 1
ATOM 715 O O . PRO A 1 85 ? 11.755 -5.493 -10.119 1.00 81.12 85 PRO A O 1
ATOM 718 N N . PRO A 1 86 ? 13.427 -6.859 -9.438 1.00 76.50 86 PRO A N 1
ATOM 719 C CA . PRO A 1 86 ? 14.508 -6.065 -10.014 1.00 76.50 86 PRO A CA 1
ATOM 720 C C . PRO A 1 86 ? 14.361 -5.816 -11.506 1.00 76.50 86 PRO A C 1
ATOM 722 O O . PRO A 1 86 ? 13.994 -6.711 -12.262 1.00 76.50 86 PRO A O 1
ATOM 725 N N . ASN A 1 87 ? 14.723 -4.601 -11.928 1.00 68.19 87 ASN A N 1
ATOM 726 C CA . ASN A 1 87 ? 14.764 -4.220 -13.340 1.00 68.19 87 ASN A CA 1
ATOM 727 C C . ASN A 1 87 ? 15.982 -4.810 -14.081 1.00 68.19 87 ASN A C 1
ATOM 729 O O . ASN A 1 87 ? 15.971 -4.853 -15.310 1.00 68.19 87 ASN A O 1
ATOM 733 N N . ASP A 1 88 ? 17.035 -5.228 -13.369 1.00 63.16 88 ASP A N 1
ATOM 734 C CA . ASP A 1 88 ? 18.294 -5.649 -13.989 1.00 63.16 88 ASP A CA 1
ATOM 735 C C . ASP A 1 88 ? 18.299 -7.146 -14.320 1.00 63.16 88 ASP A C 1
ATOM 737 O O . ASP A 1 88 ? 18.074 -8.005 -13.464 1.00 63.16 88 ASP A O 1
ATOM 741 N N . ALA A 1 89 ? 18.616 -7.459 -15.580 1.00 55.53 89 ALA A N 1
ATOM 742 C CA . ALA A 1 89 ? 18.617 -8.815 -16.129 1.00 55.53 89 ALA A CA 1
ATOM 743 C C . ALA A 1 89 ? 19.658 -9.765 -15.496 1.00 55.53 89 ALA A C 1
ATOM 745 O O . ALA A 1 89 ? 19.545 -10.975 -15.692 1.00 55.53 89 ALA A O 1
ATOM 746 N N . ASP A 1 90 ? 20.627 -9.241 -14.736 1.00 50.34 90 ASP A N 1
ATOM 747 C CA . ASP A 1 90 ? 21.685 -10.018 -14.070 1.00 50.34 90 ASP A CA 1
ATOM 748 C C . ASP A 1 90 ? 21.318 -10.497 -12.656 1.00 50.34 90 ASP A C 1
ATOM 750 O O . ASP A 1 90 ? 22.002 -11.355 -12.100 1.00 50.34 90 ASP A O 1
ATOM 754 N N . GLN A 1 91 ? 20.197 -10.049 -12.077 1.00 50.12 91 GLN A N 1
ATOM 755 C CA . GLN A 1 91 ? 19.648 -10.653 -10.854 1.00 50.12 91 GLN A CA 1
ATOM 756 C C . GLN A 1 91 ? 18.687 -11.803 -11.191 1.00 50.12 91 GLN A C 1
ATOM 758 O O . GLN A 1 91 ? 17.554 -11.874 -10.716 1.00 50.12 91 GLN A O 1
ATOM 763 N N . LYS A 1 92 ? 19.143 -12.744 -12.027 1.00 42.31 92 LYS A N 1
ATOM 764 C CA . LYS A 1 92 ? 18.476 -14.040 -12.203 1.00 42.31 92 LYS A CA 1
ATOM 765 C C . LYS A 1 92 ? 19.027 -15.040 -11.196 1.00 42.31 92 LYS A C 1
ATOM 767 O O . LYS A 1 92 ? 20.047 -15.670 -11.450 1.00 42.31 92 LYS A O 1
ATOM 772 N N . GLY A 1 93 ? 18.331 -15.211 -10.075 1.00 37.97 93 GLY A N 1
ATOM 773 C CA . GLY A 1 93 ? 18.594 -16.345 -9.181 1.00 37.97 93 GLY A CA 1
ATOM 774 C C . GLY A 1 93 ? 18.314 -16.137 -7.699 1.00 37.97 93 GLY A C 1
ATOM 775 O O . GLY A 1 93 ? 18.981 -16.764 -6.884 1.00 37.97 93 GLY A O 1
ATOM 776 N N . GLY A 1 94 ? 17.382 -15.262 -7.323 1.00 35.91 94 GLY A N 1
ATOM 777 C CA . GLY A 1 94 ? 16.977 -15.121 -5.928 1.00 35.91 94 GLY A CA 1
ATOM 778 C C . GLY A 1 94 ? 15.499 -15.414 -5.762 1.00 35.91 94 GLY A C 1
ATOM 779 O O . GLY A 1 94 ? 14.671 -14.618 -6.195 1.00 35.91 94 GLY A O 1
ATOM 780 N N . ASP A 1 95 ? 15.171 -16.496 -5.065 1.00 38.94 95 ASP A N 1
ATOM 781 C CA . ASP A 1 95 ? 13.826 -16.855 -4.594 1.00 38.94 95 ASP A CA 1
ATOM 782 C C . ASP A 1 95 ? 13.365 -15.913 -3.459 1.00 38.94 95 ASP A C 1
ATOM 784 O O . ASP A 1 95 ? 12.789 -16.319 -2.450 1.00 38.94 95 ASP A O 1
ATOM 788 N N . GLY A 1 96 ? 13.697 -14.630 -3.574 1.00 37.19 96 GLY A N 1
ATOM 789 C CA . GLY A 1 96 ? 13.706 -13.680 -2.483 1.00 37.19 96 GLY A CA 1
ATOM 790 C C . GLY A 1 96 ? 13.263 -12.318 -2.973 1.00 37.19 96 GLY A C 1
ATOM 791 O O . GLY A 1 96 ? 13.798 -11.790 -3.947 1.00 37.19 96 GLY A O 1
ATOM 792 N N . PHE A 1 97 ? 12.296 -11.768 -2.244 1.00 41.66 97 PHE A N 1
ATOM 793 C CA . PHE A 1 97 ? 11.818 -10.388 -2.225 1.00 41.66 97 PHE A CA 1
ATOM 794 C C . PHE A 1 97 ? 12.968 -9.389 -1.999 1.00 41.66 97 PHE A C 1
ATOM 796 O O . PHE A 1 97 ? 13.043 -8.704 -0.980 1.00 41.66 97 PHE A O 1
ATOM 803 N N . THR A 1 98 ? 13.908 -9.334 -2.932 1.00 35.00 98 THR A N 1
ATOM 804 C CA . THR A 1 98 ? 15.043 -8.425 -2.900 1.00 35.00 98 THR A CA 1
ATOM 805 C C . THR A 1 98 ? 14.518 -7.119 -3.463 1.00 35.00 98 THR A C 1
ATOM 807 O O . THR A 1 98 ? 14.164 -7.054 -4.636 1.00 35.00 98 THR A O 1
ATOM 810 N N . ALA A 1 99 ? 14.343 -6.127 -2.588 1.00 39.28 99 ALA A N 1
ATOM 811 C CA . ALA A 1 99 ? 13.749 -4.840 -2.918 1.00 39.28 99 ALA A CA 1
ATOM 812 C C . ALA A 1 99 ? 14.466 -4.213 -4.114 1.00 39.28 99 ALA A C 1
ATOM 814 O O . ALA A 1 99 ? 15.560 -3.667 -3.987 1.00 39.28 99 ALA A O 1
ATOM 815 N N . ALA A 1 100 ? 13.840 -4.293 -5.278 1.00 43.41 100 ALA A N 1
ATOM 816 C CA . ALA A 1 100 ? 14.401 -3.742 -6.482 1.00 43.41 100 ALA A CA 1
ATOM 817 C C . ALA A 1 100 ? 13.267 -3.069 -7.247 1.00 43.41 100 ALA A C 1
ATOM 819 O O . ALA A 1 100 ? 12.524 -3.657 -8.016 1.00 43.41 100 ALA A O 1
ATOM 820 N N . GLY A 1 101 ? 13.103 -1.790 -6.919 1.00 52.09 101 GLY A N 1
ATOM 821 C CA . GLY A 1 101 ? 12.004 -0.960 -7.379 1.00 52.09 101 GLY A CA 1
ATOM 822 C C . GLY A 1 101 ? 10.882 -0.852 -6.351 1.00 52.09 101 GLY A C 1
ATOM 823 O O . GLY A 1 101 ? 10.240 -1.830 -5.983 1.00 52.09 101 GLY A O 1
ATOM 824 N N . CYS A 1 102 ? 10.624 0.377 -5.910 1.00 53.53 102 CYS A N 1
ATOM 825 C CA . CYS A 1 102 ? 9.390 0.740 -5.232 1.00 53.53 102 CYS A CA 1
ATOM 826 C C . CYS A 1 102 ? 8.569 1.598 -6.195 1.00 53.53 102 CYS A C 1
ATOM 828 O O . CYS A 1 102 ? 9.013 2.665 -6.631 1.00 53.53 102 CYS A O 1
ATOM 830 N N . ALA A 1 103 ? 7.375 1.131 -6.550 1.00 59.44 103 ALA A N 1
ATOM 831 C CA . ALA A 1 103 ? 6.391 1.998 -7.179 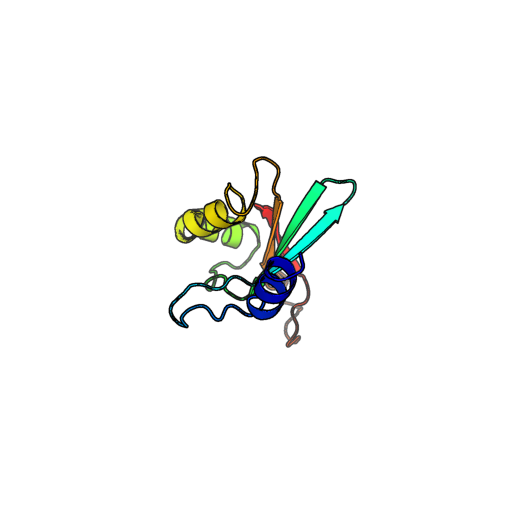1.00 59.44 103 ALA A CA 1
ATOM 832 C C . ALA A 1 103 ? 5.730 2.836 -6.084 1.00 59.44 103 ALA A C 1
ATOM 834 O O . ALA A 1 103 ? 4.829 2.359 -5.397 1.00 59.44 103 ALA A O 1
ATOM 835 N N . SER A 1 104 ? 6.204 4.071 -5.923 1.00 65.12 104 SER A N 1
ATOM 836 C CA . SER A 1 104 ? 5.592 5.020 -5.000 1.00 65.12 104 SER A CA 1
ATOM 837 C C . SER A 1 104 ? 4.277 5.573 -5.549 1.00 65.12 104 SER A C 1
ATOM 839 O O . SER A 1 104 ? 4.215 5.969 -6.730 1.00 65.12 104 SER A O 1
ATOM 841 N N . PHE A 1 105 ? 3.257 5.622 -4.691 1.00 59.59 105 PHE A N 1
ATOM 842 C CA . PHE A 1 105 ? 1.924 6.160 -4.982 1.00 59.59 105 PHE A CA 1
ATOM 843 C C . PHE A 1 105 ? 1.601 7.397 -4.168 1.00 59.59 105 PHE A C 1
ATOM 845 O O . PHE A 1 105 ? 2.075 7.463 -3.016 1.00 59.59 105 PHE A O 1
#